Protein AF-A0A7W1FCI7-F1 (afdb_monomer_lite)

pLDDT: mean 79.02, std 20.15, range [40.88, 97.94]

Radius of gyration: 17.54 Å; chains: 1; bounding box: 32×49×33 Å

Secondary structure (DSSP, 8-state):
------S-HHHHHHHHS-TT--S-----PPPSS------S----------

Foldseek 3Di:
DDDDDDDDPVVCCVPPPDPPPDPDDDDDDDDPPPDDPPPPDPPPPPDDDD

Sequence (50 aa):
MNKLFYGDNLDVLRRFVREETVDLCYIDPPFNSKCNYNQIYNISSQGRIL

Structure (mmCIF, N/CA/C/O backbone):
data_AF-A0A7W1FCI7-F1
#
_entry.id   AF-A0A7W1FCI7-F1
#
loop_
_atom_site.group_PDB
_atom_site.id
_atom_site.type_symbol
_atom_site.label_atom_id
_atom_site.label_alt_id
_atom_site.label_comp_id
_atom_site.label_asym_id
_atom_site.label_entity_id
_atom_site.label_seq_id
_atom_site.pdbx_PDB_ins_code
_atom_site.Cartn_x
_atom_site.Cartn_y
_atom_site.Cartn_z
_atom_site.occupancy
_atom_site.B_iso_or_equiv
_atom_site.auth_seq_id
_atom_site.auth_comp_id
_atom_site.auth_asym_id
_atom_site.auth_atom_id
_atom_site.pdbx_PDB_model_num
ATOM 1 N N . MET A 1 1 ? -5.331 -6.804 18.056 1.00 77.12 1 MET A N 1
ATOM 2 C CA . MET A 1 1 ? -5.645 -8.002 17.245 1.00 77.12 1 MET A CA 1
ATOM 3 C C . MET A 1 1 ? -5.132 -7.747 15.841 1.00 77.12 1 MET A C 1
ATOM 5 O O . MET A 1 1 ? -5.456 -6.698 15.297 1.00 77.12 1 MET A O 1
ATOM 9 N N . ASN A 1 2 ? -4.323 -8.647 15.286 1.00 93.75 2 ASN A N 1
ATOM 10 C CA . ASN A 1 2 ? -3.716 -8.464 13.964 1.00 93.75 2 ASN A CA 1
ATOM 11 C C . ASN A 1 2 ? -4.631 -9.057 12.883 1.00 93.75 2 ASN A C 1
ATOM 13 O O . ASN A 1 2 ? -5.332 -10.034 13.149 1.00 93.75 2 ASN A O 1
ATOM 17 N N . LYS A 1 3 ? -4.649 -8.461 11.687 1.00 93.94 3 LYS A N 1
ATOM 18 C CA . LYS A 1 3 ? -5.460 -8.912 10.545 1.00 93.94 3 LYS A CA 1
ATOM 19 C C . LYS A 1 3 ? -4.546 -9.202 9.357 1.00 93.94 3 LYS A C 1
ATOM 21 O O . LYS A 1 3 ? -3.631 -8.429 9.098 1.00 93.94 3 LYS A O 1
ATOM 26 N N . LEU A 1 4 ? -4.819 -10.290 8.644 1.00 95.31 4 LEU A N 1
ATOM 27 C CA . LEU A 1 4 ? -4.170 -10.644 7.385 1.00 95.31 4 LEU A CA 1
ATOM 28 C C . LEU A 1 4 ? -5.260 -10.815 6.327 1.00 95.31 4 LEU A C 1
ATOM 30 O O . LEU A 1 4 ? -6.242 -11.516 6.563 1.00 95.31 4 LEU A O 1
ATOM 34 N N . PHE A 1 5 ? -5.083 -10.173 5.179 1.00 95.25 5 PHE A N 1
ATOM 35 C CA . PHE A 1 5 ? -5.995 -10.255 4.044 1.00 95.25 5 PHE A CA 1
ATOM 36 C C . PHE A 1 5 ? -5.264 -10.888 2.859 1.00 95.25 5 PHE A C 1
ATOM 38 O O . PHE A 1 5 ? -4.080 -10.623 2.658 1.00 95.25 5 PHE A O 1
ATOM 45 N N . TYR A 1 6 ? -5.963 -11.717 2.084 1.00 94.94 6 TYR A N 1
ATOM 46 C CA . TYR A 1 6 ? -5.430 -12.359 0.882 1.00 94.94 6 TYR A CA 1
ATOM 47 C C . TYR A 1 6 ? -6.278 -11.973 -0.331 1.00 94.94 6 TYR A C 1
ATOM 49 O O . TYR A 1 6 ? -7.506 -12.038 -0.261 1.00 94.94 6 TYR A O 1
ATOM 57 N N . GLY A 1 7 ? -5.629 -11.584 -1.429 1.00 94.25 7 GLY A N 1
ATOM 58 C CA . GLY A 1 7 ? -6.284 -11.187 -2.675 1.00 94.25 7 GLY A CA 1
ATOM 59 C C . GLY A 1 7 ? -5.608 -9.993 -3.344 1.00 94.25 7 GLY A C 1
ATOM 60 O O . GLY A 1 7 ? -4.505 -9.597 -2.965 1.00 94.25 7 GLY A O 1
ATOM 61 N N . ASP A 1 8 ? -6.294 -9.428 -4.335 1.00 95.44 8 ASP A N 1
ATOM 62 C CA . ASP A 1 8 ? -5.911 -8.161 -4.957 1.00 95.44 8 ASP A CA 1
ATOM 63 C C . ASP A 1 8 ? -5.925 -7.019 -3.927 1.00 95.44 8 ASP A C 1
ATOM 65 O O . ASP A 1 8 ? -6.835 -6.912 -3.098 1.00 95.44 8 ASP A O 1
ATOM 69 N N . ASN A 1 9 ? -4.899 -6.168 -3.952 1.00 94.31 9 ASN A N 1
ATOM 70 C CA . ASN A 1 9 ? -4.718 -5.148 -2.924 1.00 94.31 9 ASN A CA 1
ATOM 71 C C . ASN A 1 9 ? -5.769 -4.029 -3.003 1.00 94.31 9 ASN A C 1
ATOM 73 O O . ASN A 1 9 ? -6.212 -3.556 -1.956 1.00 94.31 9 ASN A O 1
ATOM 77 N N . LEU A 1 10 ? -6.209 -3.626 -4.198 1.00 96.25 10 LEU A N 1
ATOM 78 C CA . LEU A 1 10 ? -7.217 -2.581 -4.366 1.00 96.25 10 LEU A CA 1
ATOM 79 C C . LEU A 1 10 ? -8.574 -3.058 -3.857 1.00 96.25 10 LEU A C 1
ATOM 81 O O . LEU A 1 10 ? -9.243 -2.329 -3.119 1.00 96.25 10 LEU A O 1
ATOM 85 N N . ASP A 1 11 ? -8.958 -4.285 -4.200 1.00 97.56 11 ASP A N 1
ATOM 86 C CA . ASP A 1 11 ? -10.209 -4.878 -3.729 1.00 97.56 11 ASP A CA 1
ATOM 87 C C . ASP A 1 11 ? -10.214 -5.065 -2.210 1.00 97.56 11 ASP A C 1
ATOM 89 O O . ASP A 1 11 ? -11.204 -4.751 -1.541 1.00 97.56 11 ASP A O 1
ATOM 93 N N . VAL A 1 12 ? -9.099 -5.536 -1.644 1.00 96.81 12 VAL A N 1
ATOM 94 C CA . VAL A 1 12 ? -8.959 -5.709 -0.195 1.00 96.81 12 VAL A CA 1
ATOM 95 C C . VAL A 1 12 ? -9.082 -4.372 0.532 1.00 96.81 12 VAL A C 1
ATOM 97 O O . VAL A 1 12 ? -9.880 -4.254 1.467 1.00 96.81 12 VAL A O 1
ATOM 100 N N . LEU A 1 13 ? -8.321 -3.361 0.104 1.00 96.56 13 LEU A N 1
ATOM 101 C CA . LEU A 1 13 ? -8.319 -2.051 0.753 1.00 96.56 13 LEU A CA 1
ATOM 102 C C . LEU A 1 13 ? -9.715 -1.419 0.706 1.00 96.56 13 LEU A C 1
ATOM 104 O O . LEU A 1 13 ? -10.197 -0.957 1.733 1.00 96.56 13 LEU A O 1
ATOM 108 N N . ARG A 1 14 ? -10.411 -1.489 -0.436 1.00 97.19 14 ARG A N 1
ATOM 109 C CA . ARG A 1 14 ? -11.755 -0.906 -0.603 1.00 97.19 14 ARG A CA 1
ATOM 110 C C . ARG A 1 14 ? -12.846 -1.594 0.212 1.00 97.19 14 ARG A C 1
ATOM 112 O O . ARG A 1 14 ? -13.795 -0.938 0.629 1.00 97.19 14 ARG A O 1
ATOM 119 N N . ARG A 1 15 ? -12.768 -2.915 0.392 1.00 97.38 15 ARG A N 1
ATOM 120 C CA . ARG A 1 15 ? -13.843 -3.688 1.042 1.00 97.38 15 ARG A CA 1
ATOM 121 C C . ARG A 1 15 ? -13.672 -3.796 2.551 1.00 97.38 15 ARG A C 1
ATOM 123 O O . ARG A 1 15 ? -14.670 -3.922 3.257 1.00 97.38 15 ARG A O 1
ATOM 130 N N . PHE A 1 16 ? -12.433 -3.797 3.039 1.00 96.69 16 PHE A N 1
ATOM 131 C CA . PHE A 1 16 ? -12.143 -4.178 4.423 1.00 96.69 16 PHE A CA 1
ATOM 132 C C . PHE A 1 16 ? -11.448 -3.097 5.252 1.00 96.69 16 PHE A C 1
ATOM 134 O O . PHE A 1 16 ? -11.450 -3.202 6.483 1.00 96.69 16 PHE A O 1
ATOM 141 N N . VAL A 1 17 ? -10.869 -2.070 4.623 1.00 95.94 17 VAL A N 1
ATOM 142 C CA . VAL A 1 17 ? -10.194 -0.971 5.322 1.00 95.94 17 VAL A CA 1
ATOM 143 C C . VAL A 1 17 ? -11.040 0.289 5.191 1.00 95.94 17 VAL A C 1
ATOM 145 O O . VAL A 1 17 ? -11.430 0.681 4.097 1.00 95.94 17 VAL A O 1
ATOM 148 N N . ARG A 1 18 ? -11.370 0.910 6.326 1.00 96.56 18 ARG A N 1
ATOM 149 C CA . ARG A 1 18 ? -12.149 2.153 6.334 1.00 96.56 18 ARG A CA 1
ATOM 150 C C . ARG A 1 18 ? -11.250 3.343 6.018 1.00 96.56 18 ARG A C 1
ATOM 152 O O . ARG A 1 18 ? -10.070 3.349 6.371 1.00 96.56 18 ARG A O 1
ATOM 159 N N . GLU A 1 19 ? -11.842 4.368 5.426 1.00 96.38 19 GLU A N 1
ATOM 160 C CA . GLU A 1 19 ? -11.190 5.656 5.191 1.00 96.38 19 GLU A CA 1
ATOM 161 C C . GLU A 1 19 ? -10.690 6.268 6.508 1.00 96.38 19 GLU A C 1
ATOM 163 O O . GLU A 1 19 ? -11.286 6.044 7.561 1.00 96.38 19 GL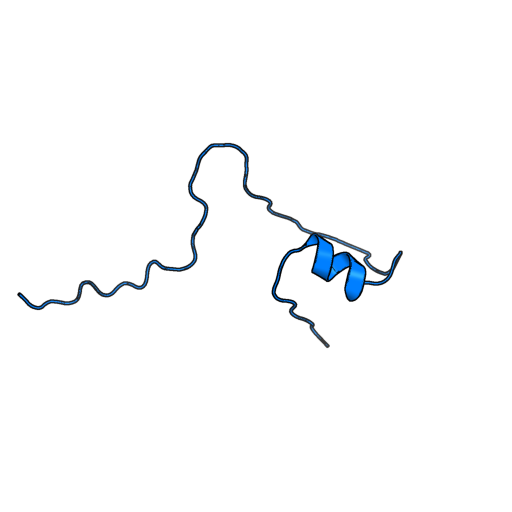U A O 1
ATOM 168 N N . GLU A 1 20 ? -9.569 6.992 6.447 1.00 97.00 20 GLU A N 1
ATOM 169 C CA . GLU A 1 20 ? -8.97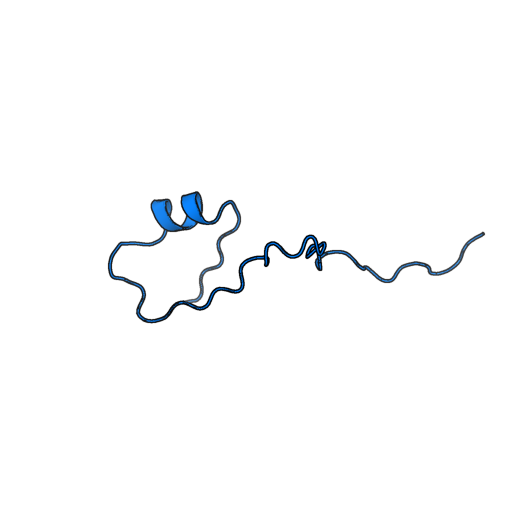5 7.714 7.590 1.00 97.00 20 GLU A CA 1
ATOM 170 C C . GLU A 1 20 ? -8.692 6.846 8.837 1.00 97.00 20 GLU A C 1
ATOM 172 O O . GLU A 1 20 ? -8.709 7.328 9.965 1.00 97.00 20 GLU A O 1
ATOM 177 N N . THR A 1 21 ? -8.420 5.546 8.656 1.00 97.06 21 THR A N 1
ATOM 178 C CA . THR A 1 21 ? -8.099 4.628 9.774 1.00 97.06 21 THR A CA 1
ATOM 179 C C . THR A 1 21 ? -6.663 4.110 9.802 1.00 97.06 21 THR A C 1
ATOM 181 O O . THR A 1 21 ? -6.349 3.238 10.612 1.00 97.06 21 THR A O 1
ATOM 184 N N . VAL A 1 22 ? -5.795 4.607 8.919 1.00 95.50 22 VAL A N 1
ATOM 185 C CA . VAL A 1 22 ? -4.402 4.158 8.799 1.00 95.50 22 VAL A CA 1
ATOM 186 C C . VAL A 1 22 ? -3.464 5.318 9.112 1.00 95.50 22 VAL A C 1
ATOM 188 O O . VAL A 1 22 ? -3.408 6.279 8.351 1.00 95.50 22 VAL A O 1
ATOM 191 N N . ASP A 1 23 ? -2.702 5.196 10.198 1.00 97.94 23 ASP A N 1
ATOM 192 C CA . ASP A 1 23 ? -1.715 6.206 10.608 1.00 97.94 23 ASP A CA 1
ATOM 193 C C . ASP A 1 23 ? -0.373 6.069 9.865 1.00 97.94 23 ASP A C 1
ATOM 195 O O . ASP A 1 23 ? 0.306 7.058 9.598 1.00 97.94 23 ASP A O 1
ATOM 199 N N . LEU A 1 24 ? 0.027 4.837 9.524 1.00 97.31 24 LEU A N 1
ATOM 200 C CA . LEU A 1 24 ? 1.288 4.533 8.844 1.00 97.31 24 LEU A CA 1
ATOM 201 C C . LEU A 1 24 ? 1.106 3.376 7.858 1.00 97.31 24 LEU A C 1
ATOM 203 O O . LEU A 1 24 ? 0.508 2.352 8.187 1.00 97.31 24 LEU A O 1
ATOM 207 N N . CYS A 1 25 ? 1.672 3.524 6.661 1.00 94.75 25 CYS A N 1
ATOM 208 C CA . CYS A 1 25 ? 1.667 2.504 5.621 1.00 94.75 25 CYS A CA 1
ATOM 209 C C . CYS A 1 25 ? 3.094 2.266 5.112 1.00 94.75 25 CYS A C 1
ATOM 211 O O . CYS A 1 25 ? 3.821 3.218 4.833 1.00 94.75 25 CYS A O 1
ATOM 213 N N . TYR A 1 26 ? 3.480 0.997 4.981 1.00 94.94 26 TYR A N 1
ATOM 214 C CA . TYR A 1 26 ? 4.712 0.578 4.316 1.00 94.94 26 TYR A CA 1
ATOM 215 C C . TYR A 1 26 ? 4.348 -0.298 3.119 1.00 94.94 26 TYR A C 1
ATOM 217 O O . TYR A 1 26 ? 3.583 -1.253 3.262 1.00 94.94 26 TY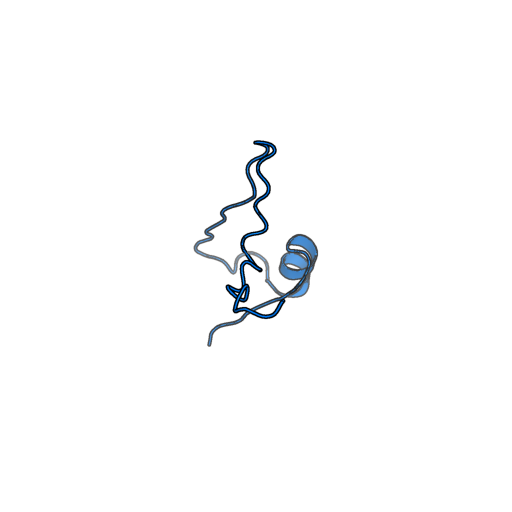R A O 1
ATOM 225 N N . ILE A 1 27 ? 4.896 0.030 1.951 1.00 92.94 27 ILE A N 1
ATOM 226 C CA . ILE A 1 27 ? 4.700 -0.723 0.713 1.00 92.94 27 ILE A CA 1
ATOM 227 C C . ILE A 1 27 ? 6.044 -0.916 0.013 1.00 92.94 27 ILE A C 1
ATOM 229 O O . ILE A 1 27 ? 6.831 0.023 -0.089 1.00 92.94 27 ILE A O 1
ATOM 233 N N . ASP A 1 28 ? 6.272 -2.124 -0.493 1.00 87.94 28 ASP A N 1
ATOM 234 C CA . ASP A 1 28 ? 7.406 -2.474 -1.354 1.00 87.94 28 ASP A CA 1
ATOM 235 C C . ASP A 1 28 ? 6.857 -3.053 -2.671 1.00 87.94 28 ASP A C 1
ATOM 237 O O . ASP A 1 28 ? 6.808 -4.273 -2.855 1.00 87.94 28 ASP A O 1
ATOM 241 N N . PRO A 1 29 ? 6.272 -2.208 -3.546 1.00 87.19 29 PRO A N 1
ATOM 242 C CA . PRO A 1 29 ? 5.698 -2.680 -4.798 1.00 87.19 29 PRO A CA 1
ATOM 243 C C . PRO A 1 29 ? 6.806 -3.196 -5.731 1.00 87.19 29 PRO A C 1
ATOM 245 O O . PRO A 1 29 ? 7.934 -2.702 -5.683 1.00 87.19 29 PRO A O 1
ATOM 248 N N . PRO A 1 30 ? 6.504 -4.143 -6.639 1.00 82.31 30 PRO A N 1
ATOM 249 C CA . PRO A 1 30 ? 7.489 -4.603 -7.607 1.00 82.31 30 PRO A CA 1
ATOM 250 C C . PRO A 1 30 ? 7.979 -3.422 -8.448 1.00 82.31 30 PRO A C 1
ATOM 252 O O . PRO A 1 30 ? 7.193 -2.720 -9.090 1.00 82.31 30 PRO A O 1
ATOM 255 N N . PHE A 1 31 ? 9.293 -3.209 -8.472 1.00 79.69 31 PHE A N 1
ATOM 256 C CA . PHE A 1 31 ? 9.882 -2.228 -9.372 1.00 79.69 31 PHE A CA 1
ATOM 257 C C . PHE A 1 31 ? 9.692 -2.703 -10.815 1.00 79.69 31 PHE A C 1
ATOM 259 O O . PHE A 1 31 ? 9.851 -3.886 -11.119 1.00 79.69 31 PHE A O 1
ATOM 266 N N . ASN A 1 32 ? 9.400 -1.778 -11.734 1.00 70.38 32 ASN A N 1
ATOM 267 C CA . ASN A 1 32 ? 9.285 -2.063 -13.170 1.00 70.38 32 ASN A CA 1
ATOM 268 C C . ASN A 1 32 ? 10.668 -2.292 -13.826 1.00 70.38 32 ASN A C 1
ATOM 270 O O . ASN A 1 32 ? 11.015 -1.710 -14.849 1.00 70.38 32 ASN A O 1
ATOM 274 N N . SER A 1 33 ? 11.496 -3.111 -13.183 1.00 73.81 33 SER A N 1
ATOM 275 C CA . SER A 1 33 ? 12.875 -3.446 -13.535 1.00 73.81 33 SER A CA 1
ATOM 276 C C . SER A 1 33 ? 12.969 -4.685 -14.432 1.00 73.81 33 SER A C 1
ATOM 278 O O . SER A 1 33 ? 14.063 -5.061 -14.840 1.00 73.81 33 SER A O 1
ATOM 280 N N . LYS A 1 34 ? 11.829 -5.324 -14.743 1.00 64.25 34 LYS A N 1
ATOM 281 C CA . LYS A 1 34 ? 11.721 -6.645 -15.398 1.00 64.25 34 LYS A CA 1
ATOM 282 C C . LYS A 1 34 ? 12.335 -7.802 -14.593 1.00 64.25 34 LYS A C 1
ATOM 284 O O . LYS A 1 34 ? 12.459 -8.905 -15.122 1.00 64.25 34 LYS A O 1
ATOM 289 N N . CYS A 1 35 ? 12.689 -7.587 -13.326 1.00 64.88 35 CYS A N 1
ATOM 290 C CA . CYS A 1 35 ? 13.073 -8.669 -12.426 1.00 64.88 35 CYS A CA 1
ATOM 291 C C . CYS A 1 35 ? 11.840 -9.492 -12.028 1.00 64.88 35 CYS A C 1
ATOM 293 O O . CYS A 1 35 ? 10.766 -8.951 -11.774 1.00 64.88 35 CYS A O 1
ATOM 295 N N . ASN A 1 36 ? 11.989 -10.815 -11.974 1.00 60.62 36 ASN A N 1
ATOM 296 C CA . ASN A 1 36 ? 10.929 -11.708 -11.518 1.00 60.62 36 ASN A CA 1
ATOM 297 C C . ASN A 1 36 ? 10.944 -11.752 -9.980 1.00 60.62 36 ASN A C 1
ATOM 299 O O . ASN A 1 36 ? 11.829 -12.363 -9.387 1.00 60.62 36 ASN A O 1
ATOM 303 N N . TYR A 1 37 ? 9.989 -11.072 -9.341 1.00 60.81 37 TYR A N 1
ATOM 304 C CA . TYR A 1 37 ? 9.900 -10.931 -7.879 1.00 60.81 37 TYR A CA 1
ATOM 305 C C . TYR A 1 37 ? 9.135 -12.073 -7.188 1.00 60.81 37 TYR A C 1
ATOM 307 O O . TYR A 1 37 ? 8.870 -11.993 -5.989 1.00 60.81 37 TYR A O 1
ATOM 315 N N . ASN A 1 38 ? 8.785 -13.147 -7.907 1.00 61.41 38 ASN A N 1
ATOM 316 C CA . ASN A 1 38 ? 8.131 -14.326 -7.334 1.00 61.41 38 ASN A CA 1
ATOM 317 C C . ASN A 1 38 ? 9.092 -15.099 -6.408 1.00 61.41 38 ASN A C 1
ATOM 319 O O . ASN A 1 38 ? 9.644 -16.132 -6.771 1.00 61.41 38 ASN A O 1
ATOM 323 N N . GLN A 1 39 ? 9.285 -14.595 -5.190 1.00 58.03 39 GLN A N 1
ATOM 324 C CA . GLN A 1 39 ? 10.156 -15.157 -4.149 1.00 58.03 39 GLN A CA 1
ATOM 325 C C . GLN A 1 39 ? 9.556 -16.375 -3.421 1.00 58.03 39 GLN A C 1
ATOM 327 O O . GLN A 1 39 ? 10.186 -16.927 -2.525 1.00 58.03 39 GLN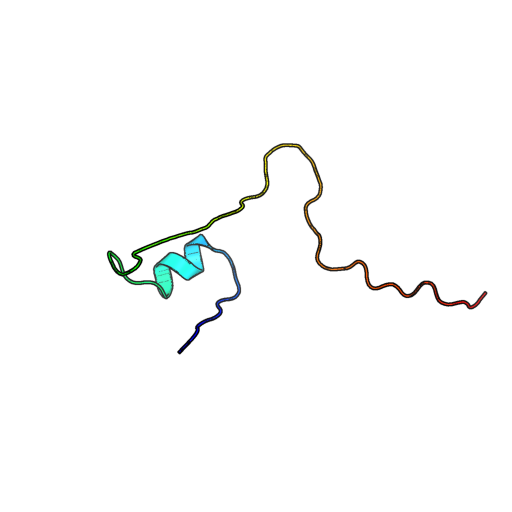 A O 1
ATOM 332 N N . ILE A 1 40 ? 8.337 -16.803 -3.760 1.00 63.66 40 ILE A N 1
ATOM 333 C CA . ILE A 1 40 ? 7.540 -17.622 -2.834 1.00 63.66 40 ILE A CA 1
ATOM 334 C C . ILE A 1 40 ? 7.809 -19.138 -2.938 1.00 63.66 40 ILE A C 1
ATOM 336 O O . ILE A 1 40 ? 7.498 -19.856 -1.995 1.00 63.66 40 ILE A O 1
ATOM 340 N N . TYR A 1 41 ? 8.468 -19.664 -3.980 1.00 51.91 41 TYR A N 1
ATOM 341 C CA . TYR A 1 41 ? 8.671 -21.123 -4.088 1.00 51.91 41 TYR A CA 1
ATOM 342 C C . TYR A 1 41 ? 10.044 -21.541 -4.618 1.00 51.91 41 TYR A C 1
ATOM 344 O O . TYR A 1 41 ? 10.149 -22.175 -5.661 1.00 51.91 41 TYR A O 1
ATOM 352 N N . ASN A 1 42 ? 11.097 -21.285 -3.843 1.00 47.44 42 ASN A N 1
ATOM 353 C CA . ASN A 1 42 ? 12.290 -22.135 -3.886 1.00 47.44 42 ASN A CA 1
ATOM 354 C C . ASN A 1 42 ? 12.248 -23.089 -2.689 1.00 47.44 42 ASN A C 1
ATOM 356 O O . ASN A 1 42 ? 13.007 -22.947 -1.733 1.00 47.44 42 ASN A O 1
ATOM 360 N N . ILE A 1 43 ? 11.329 -24.062 -2.727 1.00 46.28 43 ILE A N 1
ATOM 361 C CA . ILE A 1 43 ? 11.445 -25.231 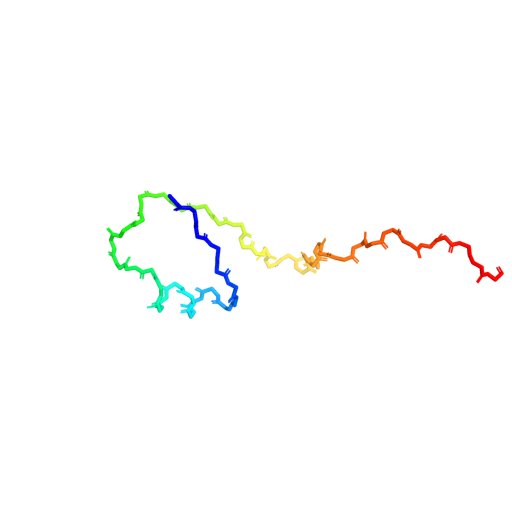-1.854 1.00 46.28 43 ILE A CA 1
ATOM 362 C C . ILE A 1 43 ? 12.640 -26.023 -2.377 1.00 46.28 43 ILE A C 1
ATOM 364 O O . ILE A 1 43 ? 12.582 -26.679 -3.416 1.00 46.28 43 ILE A O 1
ATOM 368 N N . SER A 1 44 ? 13.737 -25.935 -1.640 1.00 50.22 44 SER A N 1
ATOM 369 C CA . SER A 1 44 ? 14.870 -26.843 -1.689 1.00 50.22 44 SER A CA 1
ATOM 370 C C . SER A 1 44 ? 14.395 -28.296 -1.574 1.00 50.22 44 SER A C 1
ATOM 372 O O . SER A 1 44 ? 14.234 -28.846 -0.491 1.00 50.22 44 SER A O 1
ATOM 374 N N . SER A 1 45 ? 14.161 -28.941 -2.715 1.00 50.84 45 SER A N 1
ATOM 375 C CA . SER A 1 45 ? 13.980 -30.392 -2.800 1.00 50.84 45 SER A CA 1
ATOM 376 C C . SER A 1 45 ? 14.451 -30.923 -4.157 1.00 50.84 45 SER A C 1
ATOM 378 O O . SER A 1 45 ? 13.731 -31.595 -4.878 1.00 50.84 45 SER A O 1
ATOM 380 N N . GLN A 1 46 ? 15.720 -30.668 -4.487 1.00 43.00 46 GLN A N 1
ATOM 381 C CA . GLN A 1 46 ? 16.500 -31.603 -5.309 1.00 43.00 46 GLN A CA 1
ATOM 382 C C . GLN A 1 46 ? 17.356 -32.475 -4.385 1.00 43.00 46 GLN A C 1
ATOM 384 O O . GLN A 1 46 ? 18.583 -32.488 -4.419 1.00 43.00 46 GLN A O 1
ATOM 389 N N . GLY A 1 47 ? 16.666 -33.200 -3.505 1.00 45.66 47 GLY A N 1
ATOM 390 C CA . GLY A 1 47 ? 17.186 -34.436 -2.949 1.00 45.66 47 GLY A CA 1
ATOM 391 C C . GLY A 1 47 ? 16.973 -35.537 -3.983 1.00 45.66 47 GLY A C 1
ATOM 392 O O . GLY A 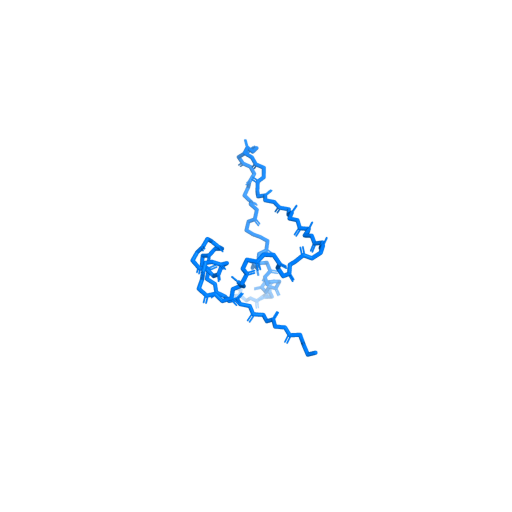1 47 ? 15.834 -35.845 -4.305 1.00 45.66 47 GLY A O 1
ATOM 393 N N . ARG A 1 48 ? 18.083 -36.054 -4.520 1.00 46.16 48 ARG A N 1
ATOM 394 C CA . ARG A 1 48 ? 18.300 -37.413 -5.051 1.00 46.16 48 ARG A CA 1
ATOM 395 C C . ARG A 1 48 ? 17.043 -38.265 -5.312 1.00 46.16 48 ARG A C 1
ATOM 397 O O . ARG A 1 48 ? 16.386 -38.670 -4.362 1.00 46.16 48 ARG A O 1
ATOM 404 N N . ILE A 1 49 ? 16.839 -38.645 -6.575 1.00 40.88 49 ILE A N 1
ATOM 405 C CA . ILE A 1 49 ? 16.841 -40.027 -7.108 1.00 40.88 49 ILE A CA 1
ATOM 406 C C . ILE A 1 49 ? 16.609 -39.902 -8.624 1.00 40.88 49 ILE A C 1
ATOM 408 O O . ILE A 1 49 ? 15.490 -39.645 -9.054 1.00 40.88 49 ILE A O 1
ATOM 412 N N . LEU A 1 50 ? 17.689 -40.007 -9.400 1.00 44.44 50 LEU A N 1
ATOM 413 C CA . LEU A 1 50 ? 17.906 -40.941 -10.512 1.00 44.44 50 LEU A CA 1
ATOM 414 C C . LEU A 1 50 ? 19.424 -41.128 -10.642 1.00 44.44 50 LEU A C 1
ATOM 416 O O . LEU A 1 50 ? 20.145 -40.126 -10.426 1.00 44.44 50 LEU A O 1
#